Protein AF-A0AAW9IKC0-F1 (afdb_monomer)

Secondary structure (DSSP, 8-state):
----EE-----TTHHHHHHHHHHHHHT--HHHH---TTT--HHHHHHHHHHHHHHHHHH---TT-HHHHHHHHS-HHHHHHHHHHHHHHHTT--EEE-SHHHHHHHHHHHHH-GGGGGGEEE-B--SSHHHHHHHHHHT---SB--

Sequence (146 aa):
GYHILGVGERGIGNTTSCSSVLATLIGCEIDEVVGKGGGLTDEAFEKKKSVVKRAIEINNPDTDDPIDIVSKVGGFDLAAMVGLFLGGAYYKVPVVIDGFISAVAALVAIKLNILVKEYLIPSHCSKEIGYNIAMKHMDLEPMLNL

Mean predicted aligned error: 2.7 Å

Foldseek 3Di:
DDQAAEADDDDDLQLLLLLLLLCLQVVDQSVQFQDCPPNDDPVVSVVSSVSSVVQCVVLVFDNLDLVSSCVRRHDPSLVVLLVVLLVCLVVVHAYEQDESSSLSSLLSNCSVPVSSLVRYAYAEYHPGSNRVVSCVVSVHDHPYYD

Nearest PDB structures (foldseek):
  4kqg-assembly1_A  TM=9.774E-01  e=5.455E-13  Salmonella enterica subsp. enterica serovar Typhimurium str. LT2
  6b5f-assembly1_A  TM=9.764E-01  e=8.909E-13  Yersinia enterocolitica subsp. enterocolitica 8081
  4kqi-assembly1_A-2  TM=9.769E-01  e=2.017E-12  Salmonella enterica subsp. enterica serovar Typhimurium str. LT2
  4kqk-assembly1_B  TM=9.779E-01  e=3.120E-12  Salmonella enterica subsp. enterica serovar Typhimurium str. LT2
  4kqj-assembly1_A  TM=9.787E-01  e=3.479E-12  Salmonella enterica subsp. enterica serovar Typhimurium str. LT2

pLDDT: mean 96.06, std 4.19, range [73.56, 98.81]

Structure (mmCIF, N/CA/C/O backbone):
data_AF-A0AAW9IKC0-F1
#
_entry.id   AF-A0AAW9IKC0-F1
#
loop_
_atom_site.group_PDB
_atom_site.id
_atom_site.type_symbol
_atom_site.label_atom_id
_atom_site.label_alt_id
_atom_site.label_comp_id
_atom_site.label_asym_id
_atom_site.label_entity_id
_atom_site.label_seq_id
_atom_site.pdbx_PDB_ins_code
_atom_site.Cartn_x
_atom_site.Cartn_y
_atom_site.Cartn_z
_atom_site.occupancy
_atom_site.B_iso_or_equiv
_atom_site.auth_seq_id
_atom_site.auth_comp_id
_atom_site.auth_asym_id
_atom_site.auth_atom_id
_atom_site.pdbx_PDB_model_num
ATOM 1 N N . GLY A 1 1 ? 24.282 0.213 -13.425 1.00 89.00 1 GLY A N 1
ATOM 2 C CA . GLY A 1 1 ? 23.263 0.993 -12.691 1.00 89.00 1 GLY A CA 1
ATOM 3 C C . GLY A 1 1 ? 23.000 0.312 -11.364 1.00 89.00 1 GLY A C 1
ATOM 4 O O . GLY A 1 1 ? 23.826 -0.497 -10.965 1.00 89.00 1 GLY A O 1
ATOM 5 N N . TYR A 1 2 ? 21.884 0.606 -10.696 1.00 94.69 2 TYR A N 1
ATOM 6 C CA . TYR A 1 2 ? 21.436 -0.183 -9.539 1.00 94.69 2 TYR A CA 1
ATOM 7 C C . TYR A 1 2 ? 20.844 -1.520 -10.010 1.00 94.69 2 TYR A C 1
ATOM 9 O O . TYR A 1 2 ? 20.202 -1.564 -11.058 1.00 94.69 2 TYR A O 1
ATOM 17 N N . HIS A 1 3 ? 21.087 -2.597 -9.260 1.00 96.81 3 HIS A N 1
ATOM 18 C CA . HIS A 1 3 ? 20.700 -3.970 -9.631 1.00 96.81 3 HIS A CA 1
ATOM 19 C C . HIS A 1 3 ? 19.670 -4.600 -8.685 1.00 96.81 3 HIS A C 1
ATOM 21 O O . HIS A 1 3 ? 19.121 -5.653 -8.989 1.00 96.81 3 HIS A O 1
ATOM 27 N N . ILE A 1 4 ? 19.412 -3.954 -7.552 1.00 98.06 4 ILE A N 1
ATOM 28 C CA . ILE A 1 4 ? 18.386 -4.309 -6.578 1.00 98.06 4 ILE A CA 1
ATOM 29 C C . ILE A 1 4 ? 17.954 -3.024 -5.879 1.00 98.06 4 ILE A C 1
ATOM 31 O O . ILE A 1 4 ? 18.775 -2.122 -5.683 1.00 98.06 4 ILE A O 1
ATOM 35 N N . LEU A 1 5 ? 16.677 -2.937 -5.526 1.00 98.38 5 LEU A N 1
ATOM 36 C CA . LEU A 1 5 ? 16.121 -1.830 -4.760 1.00 98.38 5 LEU A CA 1
ATOM 37 C C . LEU A 1 5 ? 15.542 -2.359 -3.450 1.00 98.38 5 LEU A C 1
ATOM 39 O O . LEU A 1 5 ? 14.989 -3.453 -3.404 1.00 98.38 5 LEU A O 1
ATOM 43 N N . GLY A 1 6 ? 15.657 -1.565 -2.394 1.00 97.31 6 GLY A N 1
ATOM 44 C CA . GLY A 1 6 ? 14.886 -1.732 -1.169 1.00 97.31 6 GLY A CA 1
ATOM 45 C C . GLY A 1 6 ? 14.008 -0.507 -0.987 1.00 97.31 6 GLY A C 1
ATOM 46 O O . GLY A 1 6 ? 14.425 0.603 -1.329 1.00 97.31 6 GLY A O 1
ATOM 47 N N . VAL A 1 7 ? 12.798 -0.710 -0.480 1.00 96.44 7 VAL A N 1
ATOM 48 C CA . VAL A 1 7 ? 11.873 0.384 -0.199 1.00 96.44 7 VAL A CA 1
ATOM 49 C C . VAL A 1 7 ? 11.653 0.520 1.299 1.00 96.44 7 VAL A C 1
ATOM 51 O O . VAL A 1 7 ? 11.730 -0.451 2.042 1.00 96.44 7 VAL A O 1
ATOM 54 N N . GLY A 1 8 ? 11.377 1.739 1.733 1.00 94.00 8 GLY A N 1
ATOM 55 C CA . GLY A 1 8 ? 10.982 2.049 3.093 1.00 94.00 8 GLY A CA 1
ATOM 56 C C . GLY A 1 8 ? 10.313 3.410 3.122 1.00 94.00 8 GLY A C 1
ATOM 57 O O . GLY A 1 8 ? 10.417 4.199 2.178 1.00 94.00 8 GLY A O 1
ATOM 58 N N . GLU A 1 9 ? 9.632 3.686 4.218 1.00 95.06 9 GLU A N 1
ATOM 59 C CA . GLU A 1 9 ? 8.961 4.956 4.441 1.00 95.06 9 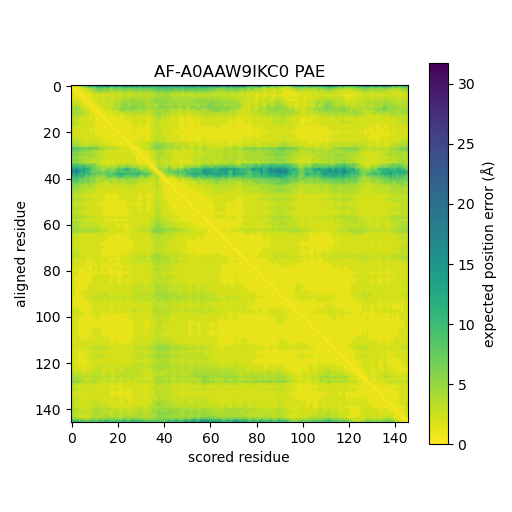GLU A CA 1
ATOM 60 C C . GLU A 1 9 ? 9.254 5.480 5.845 1.00 95.06 9 GLU A C 1
ATOM 62 O O . GLU A 1 9 ? 9.857 4.805 6.683 1.00 95.06 9 GLU A O 1
ATOM 67 N N . ARG A 1 10 ? 8.851 6.728 6.081 1.00 91.50 10 ARG A N 1
ATOM 68 C CA . ARG A 1 10 ? 8.698 7.249 7.433 1.00 91.50 10 ARG A CA 1
ATOM 69 C C . ARG A 1 10 ? 7.587 8.289 7.448 1.00 91.50 10 ARG A C 1
ATOM 71 O O . ARG A 1 10 ? 7.778 9.396 6.949 1.00 91.50 10 ARG A O 1
ATOM 78 N N . GLY A 1 11 ? 6.474 7.976 8.099 1.00 91.44 11 GLY A N 1
ATOM 79 C CA . GLY A 1 11 ? 5.367 8.911 8.295 1.00 91.44 11 GLY A CA 1
ATOM 80 C C . GLY A 1 11 ? 4.661 8.695 9.630 1.00 91.44 11 GLY A C 1
ATOM 81 O O . GLY A 1 11 ? 4.275 7.586 9.978 1.00 91.44 11 GLY A O 1
ATOM 82 N N . ILE A 1 12 ? 4.456 9.756 10.413 1.00 91.56 12 ILE A N 1
ATOM 83 C CA . ILE A 1 12 ? 3.634 9.636 11.625 1.00 91.56 12 ILE A CA 1
ATOM 84 C C . ILE A 1 12 ? 2.169 9.502 11.196 1.00 91.56 12 ILE A C 1
ATOM 86 O O . ILE A 1 12 ? 1.635 10.377 10.523 1.00 91.56 12 ILE A O 1
ATOM 90 N N . GLY A 1 13 ? 1.521 8.410 11.611 1.00 91.19 13 GLY A N 1
ATOM 91 C CA . GLY A 1 13 ? 0.104 8.147 11.337 1.00 91.19 13 GLY A CA 1
ATOM 92 C C . GLY A 1 13 ? -0.184 7.437 10.011 1.00 91.19 13 GLY A C 1
ATOM 93 O O . GLY A 1 13 ? -1.342 7.140 9.733 1.00 91.19 13 GLY A O 1
ATOM 94 N N . ASN A 1 14 ? 0.832 7.101 9.220 1.00 94.94 14 ASN A N 1
ATOM 95 C CA . ASN A 1 14 ? 0.644 6.471 7.911 1.00 94.94 14 ASN A CA 1
ATOM 96 C C . ASN A 1 14 ? 0.168 5.008 7.964 1.00 94.94 14 ASN A C 1
ATOM 98 O O . ASN A 1 14 ? -0.432 4.522 7.012 1.00 94.94 14 ASN A O 1
ATOM 102 N N . THR A 1 15 ? 0.313 4.312 9.095 1.00 95.19 15 THR A N 1
ATOM 103 C CA . THR A 1 15 ? -0.356 3.010 9.280 1.00 95.19 15 THR A CA 1
ATOM 104 C C . THR A 1 15 ? -1.881 3.143 9.226 1.00 95.19 15 THR A C 1
ATOM 106 O O . THR A 1 15 ? -2.560 2.187 8.863 1.00 95.19 15 THR A O 1
ATOM 109 N N . THR A 1 16 ? -2.437 4.317 9.550 1.00 95.88 16 THR A N 1
ATOM 110 C CA . THR A 1 16 ? -3.871 4.614 9.423 1.00 95.88 16 THR A CA 1
ATOM 111 C C . THR A 1 16 ? -4.276 4.736 7.956 1.00 95.88 16 THR A C 1
ATOM 113 O O . THR A 1 16 ? -5.179 4.023 7.537 1.00 95.88 16 THR A O 1
ATOM 116 N N . SER A 1 17 ? -3.592 5.570 7.161 1.00 96.81 17 SER A N 1
ATOM 117 C CA . SER A 1 17 ? -3.882 5.703 5.721 1.00 96.81 17 SER A CA 1
ATOM 118 C C . SER A 1 17 ? -3.644 4.392 4.973 1.00 96.81 17 SER A C 1
ATOM 120 O O . SER A 1 17 ? -4.462 3.977 4.160 1.00 96.81 17 SER A O 1
ATOM 122 N N . CYS A 1 18 ? -2.578 3.671 5.317 1.00 97.25 18 CYS A N 1
ATOM 123 C CA . CYS A 1 18 ? -2.299 2.343 4.784 1.00 97.25 18 CYS A CA 1
ATOM 124 C C . CYS A 1 18 ? -3.424 1.337 5.087 1.00 97.25 18 CYS A C 1
ATOM 126 O O . CYS A 1 18 ? -3.844 0.607 4.190 1.00 97.25 18 CYS A O 1
ATOM 128 N N . SER A 1 19 ? -3.966 1.343 6.312 1.00 97.38 19 SER A N 1
ATOM 129 C CA . SER A 1 19 ? -5.118 0.499 6.666 1.00 97.38 19 SER A CA 1
ATOM 130 C C . SER A 1 19 ? -6.369 0.882 5.870 1.00 97.38 19 SER A C 1
ATOM 132 O O . SER A 1 19 ? -7.093 -0.006 5.436 1.00 97.38 19 SER A O 1
ATOM 134 N N . SER A 1 20 ? -6.606 2.180 5.633 1.00 98.12 20 SER A N 1
ATOM 135 C CA . SER A 1 20 ? -7.720 2.652 4.798 1.00 98.12 20 SER A CA 1
ATOM 136 C C . SER A 1 20 ? -7.596 2.186 3.347 1.00 98.12 20 SER A C 1
ATOM 138 O O . SER A 1 20 ? -8.579 1.723 2.766 1.00 98.12 20 SER A O 1
ATOM 140 N N . VAL A 1 21 ? -6.391 2.278 2.771 1.00 98.56 21 VAL A N 1
ATOM 141 C CA . VAL A 1 21 ? -6.103 1.782 1.417 1.00 98.56 21 VAL A CA 1
ATOM 142 C C . VAL A 1 21 ? -6.334 0.281 1.348 1.00 98.56 21 VAL A C 1
ATOM 144 O O . VAL A 1 21 ? -7.051 -0.164 0.460 1.00 98.56 21 VAL A O 1
ATOM 147 N N . LEU A 1 22 ? -5.779 -0.495 2.288 1.00 98.31 22 LEU A N 1
ATOM 148 C CA . LEU A 1 22 ? -5.954 -1.944 2.289 1.00 98.31 22 LEU A CA 1
ATOM 149 C C . LEU A 1 22 ? -7.434 -2.314 2.418 1.00 98.31 22 LEU A C 1
ATOM 151 O O . LEU A 1 22 ? -7.936 -2.990 1.530 1.00 98.31 22 LEU A O 1
ATOM 155 N N . ALA A 1 23 ? -8.145 -1.809 3.435 1.00 97.94 23 ALA A N 1
ATOM 156 C CA . ALA A 1 23 ? -9.571 -2.089 3.638 1.00 97.94 23 ALA A CA 1
ATOM 157 C C . ALA A 1 23 ? -10.400 -1.868 2.369 1.00 97.94 23 ALA A C 1
ATOM 159 O O . ALA A 1 23 ? -11.178 -2.732 1.972 1.00 97.94 23 ALA A O 1
ATO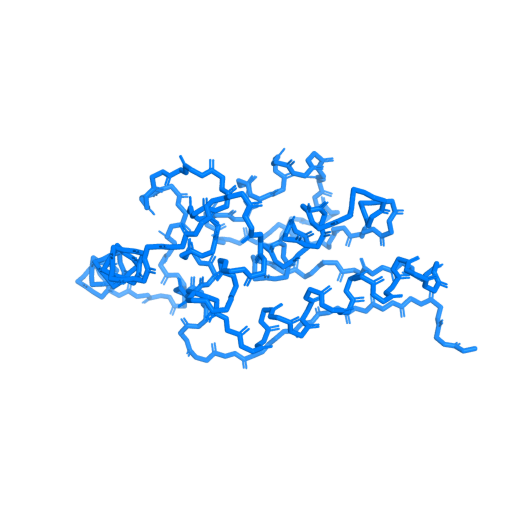M 160 N N . THR A 1 24 ? -10.176 -0.734 1.703 1.00 97.94 24 THR A N 1
ATOM 161 C CA . THR A 1 24 ? -10.878 -0.376 0.467 1.00 97.94 24 THR A CA 1
ATOM 162 C C . THR A 1 24 ? -10.504 -1.302 -0.691 1.00 97.94 24 THR A C 1
ATOM 164 O O . THR A 1 24 ? -11.377 -1.788 -1.400 1.00 97.94 24 THR A O 1
ATOM 167 N N . LEU A 1 25 ? -9.209 -1.569 -0.878 1.00 97.44 25 LEU A N 1
ATOM 168 C CA . LEU A 1 25 ? -8.681 -2.296 -2.036 1.00 97.44 25 LEU A CA 1
ATOM 169 C C . LEU A 1 25 ? -9.089 -3.777 -2.068 1.00 97.44 25 LEU A C 1
ATOM 171 O O . LEU A 1 25 ? -9.144 -4.375 -3.144 1.00 97.44 25 LEU A O 1
ATOM 175 N N . ILE A 1 26 ? -9.318 -4.386 -0.901 1.00 95.56 26 ILE A N 1
ATOM 176 C CA . ILE A 1 26 ? -9.701 -5.805 -0.786 1.00 95.56 26 ILE A CA 1
ATOM 177 C C . ILE A 1 26 ? -11.123 -6.023 -0.256 1.00 95.56 26 ILE A C 1
ATOM 179 O O . ILE A 1 26 ? -11.588 -7.159 -0.257 1.00 95.56 26 ILE A O 1
ATOM 183 N N . GLY A 1 27 ? -11.813 -4.965 0.179 1.00 94.56 27 GLY A N 1
ATOM 184 C CA . GLY A 1 27 ? -13.175 -5.050 0.710 1.00 94.56 27 GLY A CA 1
ATOM 185 C C . GLY A 1 27 ? -13.275 -5.811 2.035 1.00 94.56 27 GLY A C 1
ATOM 186 O O . GLY A 1 27 ? -14.219 -6.573 2.223 1.00 94.56 27 GLY A O 1
ATOM 187 N N . CYS A 1 28 ? -12.294 -5.654 2.927 1.00 91.94 28 CYS A N 1
ATOM 188 C CA . CYS A 1 28 ? -12.291 -6.310 4.238 1.00 91.94 28 CYS A CA 1
ATOM 189 C C . CYS A 1 28 ? -12.787 -5.384 5.354 1.00 91.94 28 CYS A C 1
ATOM 191 O O . CYS A 1 28 ? -12.803 -4.156 5.217 1.00 91.94 28 CYS A O 1
ATOM 193 N N . GLU A 1 29 ? -13.126 -5.973 6.498 1.00 94.44 29 GLU A N 1
ATOM 194 C CA . GLU A 1 29 ? -13.561 -5.209 7.661 1.00 94.44 29 GLU A CA 1
ATOM 195 C C . GLU A 1 29 ? -12.386 -4.454 8.299 1.00 94.44 29 GLU A C 1
ATOM 197 O O . GLU A 1 29 ? -11.230 -4.887 8.292 1.00 94.44 29 GLU A O 1
ATOM 202 N N . ILE A 1 30 ? -12.683 -3.301 8.902 1.00 94.19 30 ILE A N 1
ATOM 203 C CA . ILE A 1 30 ? -11.666 -2.424 9.509 1.00 94.19 30 ILE A CA 1
ATOM 204 C C . ILE A 1 30 ? -10.919 -3.143 10.638 1.00 94.19 30 ILE A C 1
ATOM 206 O O . ILE A 1 30 ? -9.709 -2.968 10.795 1.00 94.19 30 ILE A O 1
ATOM 210 N N . ASP A 1 31 ? -11.625 -3.981 11.397 1.00 92.69 31 ASP A N 1
ATOM 211 C CA . ASP A 1 31 ? -11.052 -4.764 12.494 1.00 92.69 31 ASP A CA 1
ATOM 212 C C . ASP A 1 31 ? -10.030 -5.811 12.026 1.00 92.69 31 ASP A C 1
ATOM 214 O O . ASP A 1 31 ? -9.201 -6.249 12.822 1.00 92.69 31 ASP A O 1
ATOM 218 N N . GLU A 1 32 ? -10.040 -6.186 10.745 1.00 91.56 32 GLU A N 1
ATOM 219 C CA . GLU A 1 32 ? -9.098 -7.161 10.191 1.00 91.56 32 GLU A CA 1
ATOM 220 C C . GLU A 1 32 ? -7.755 -6.522 9.815 1.00 91.56 32 GLU A C 1
ATOM 222 O O . GLU A 1 32 ? -6.721 -7.191 9.839 1.00 91.56 32 GLU A O 1
ATOM 227 N N . VAL A 1 33 ? -7.739 -5.222 9.494 1.00 93.38 33 VAL A N 1
ATOM 228 C CA . VAL A 1 33 ? -6.542 -4.543 8.961 1.00 93.38 33 VAL A CA 1
ATOM 229 C C . VAL A 1 33 ? -5.939 -3.498 9.884 1.00 93.38 33 VAL A C 1
ATOM 231 O O . VAL A 1 33 ? -4.749 -3.203 9.765 1.00 93.38 33 VAL A O 1
ATOM 234 N N . VAL A 1 34 ? -6.713 -2.940 10.816 1.00 92.69 34 VAL A N 1
ATOM 235 C CA . VAL A 1 34 ? -6.218 -1.893 11.713 1.00 92.69 34 VAL A CA 1
ATOM 236 C C . VAL A 1 34 ? -5.498 -2.509 12.909 1.00 92.69 34 VAL A C 1
ATOM 238 O O . VAL A 1 34 ? -6.119 -3.008 13.842 1.00 92.69 34 VAL A O 1
ATOM 241 N N . GLY A 1 35 ? -4.166 -2.417 12.915 1.00 88.69 35 GLY A N 1
ATOM 242 C CA . GLY A 1 35 ? -3.320 -2.769 14.058 1.00 88.69 35 GLY A CA 1
ATOM 243 C C . GLY A 1 35 ? -3.084 -1.610 15.037 1.00 88.69 35 GLY A C 1
ATOM 244 O O . GLY A 1 35 ? -3.313 -0.432 14.722 1.00 88.69 35 GLY A O 1
ATOM 245 N N . LYS A 1 36 ? -2.580 -1.933 16.238 1.00 83.62 36 LYS A N 1
ATOM 246 C CA . LYS A 1 36 ? -2.225 -0.942 17.273 1.00 83.62 36 LYS A CA 1
ATOM 247 C C . LYS A 1 36 ? -0.991 -0.098 16.927 1.00 83.62 36 LYS A C 1
ATOM 249 O O . LYS A 1 36 ? -0.760 0.898 17.610 1.00 83.62 36 LYS A O 1
ATOM 254 N N . GLY A 1 37 ? -0.215 -0.426 15.890 1.00 75.62 37 GLY A N 1
ATOM 255 C CA . GLY A 1 37 ? 0.985 0.341 15.561 1.00 75.62 37 GLY A CA 1
ATOM 256 C C . GLY A 1 37 ? 2.009 0.330 16.696 1.00 75.62 37 GLY A C 1
ATOM 257 O O . GLY A 1 37 ? 2.141 -0.639 17.443 1.00 75.62 37 GLY A O 1
ATOM 258 N N . GLY A 1 38 ? 2.694 1.464 16.869 1.00 73.56 38 GLY A N 1
ATOM 259 C CA . GLY A 1 38 ? 3.716 1.697 17.896 1.00 73.56 38 GLY A CA 1
ATOM 260 C C . GLY A 1 38 ? 3.208 1.782 19.344 1.00 73.56 38 GLY A C 1
ATOM 261 O O . GLY A 1 38 ? 3.672 2.642 20.084 1.00 73.56 38 GLY A O 1
ATOM 262 N N . GLY A 1 39 ? 2.268 0.924 19.752 1.00 76.44 39 GLY A N 1
ATOM 263 C CA . GLY A 1 39 ? 1.854 0.770 21.152 1.00 76.44 39 GLY A CA 1
ATOM 264 C C . GLY A 1 39 ? 0.717 1.686 21.609 1.00 76.44 39 GLY A C 1
ATOM 265 O O . GLY A 1 39 ? 0.760 2.197 22.725 1.00 76.44 39 GLY A O 1
ATOM 266 N N . LEU A 1 40 ? -0.297 1.911 20.765 1.00 84.00 40 LEU A N 1
ATOM 267 C CA . LEU A 1 40 ? -1.476 2.705 21.134 1.00 84.00 40 LEU A CA 1
ATOM 268 C C . LEU A 1 40 ? -2.221 2.135 22.357 1.00 84.00 40 LEU A C 1
ATOM 270 O O . LEU A 1 40 ? -2.323 0.918 22.534 1.00 84.00 40 LEU A O 1
ATOM 274 N N . THR A 1 41 ? -2.802 3.032 23.161 1.00 90.50 41 THR A N 1
ATOM 275 C CA . THR A 1 41 ? -3.797 2.673 24.186 1.00 90.50 41 THR A CA 1
ATOM 276 C C . THR A 1 41 ? -5.070 2.137 23.528 1.00 90.50 41 THR A C 1
ATOM 278 O O . THR A 1 41 ? -5.311 2.390 22.347 1.00 90.50 41 THR A O 1
ATOM 281 N N . ASP A 1 42 ? -5.918 1.433 24.280 1.00 90.19 42 ASP A N 1
ATOM 282 C CA . ASP A 1 42 ? -7.177 0.899 23.737 1.00 90.19 42 ASP A CA 1
ATOM 283 C C . ASP A 1 42 ? -8.112 2.012 23.235 1.00 90.19 42 ASP A C 1
ATOM 285 O O . ASP A 1 42 ? -8.677 1.903 22.151 1.00 90.19 42 ASP A O 1
ATOM 289 N N . GLU A 1 43 ? -8.192 3.140 23.946 1.00 92.94 43 GLU A N 1
ATOM 290 C CA . GLU A 1 43 ? -8.953 4.312 23.493 1.00 92.94 43 GLU A CA 1
ATOM 291 C C . GLU A 1 43 ? -8.395 4.884 22.179 1.00 92.94 43 GLU A C 1
ATOM 293 O O . GLU A 1 43 ? -9.142 5.184 21.245 1.00 92.94 43 GLU A O 1
ATOM 298 N N . ALA A 1 44 ? -7.069 5.010 22.071 1.00 91.88 44 ALA A N 1
ATOM 299 C CA . ALA A 1 44 ? -6.439 5.513 20.857 1.00 91.88 44 ALA A CA 1
ATOM 300 C C . ALA A 1 44 ? -6.567 4.522 19.687 1.00 91.88 44 ALA A C 1
ATOM 302 O O . ALA A 1 44 ? -6.637 4.943 18.530 1.00 91.88 44 ALA A O 1
ATOM 303 N N . PHE A 1 45 ? -6.638 3.224 19.977 1.00 93.19 45 PHE A N 1
ATOM 304 C CA . PHE A 1 45 ? -6.887 2.180 18.993 1.00 93.19 45 PHE A CA 1
ATOM 305 C C . PHE A 1 45 ? -8.313 2.250 18.433 1.00 93.19 45 PHE A C 1
ATOM 307 O O . PHE A 1 45 ? -8.483 2.306 17.215 1.00 93.19 45 PHE A O 1
ATOM 314 N N . GLU A 1 46 ? -9.328 2.364 19.290 1.00 95.00 46 GLU A N 1
ATOM 315 C CA . GLU A 1 46 ? -10.718 2.553 18.851 1.00 95.00 46 GLU A CA 1
ATOM 316 C C . GLU A 1 46 ? -10.893 3.867 18.081 1.00 95.00 46 GLU A C 1
ATOM 318 O O . GLU A 1 46 ? -11.540 3.920 17.029 1.00 95.00 46 GLU A O 1
ATOM 323 N N . LYS A 1 47 ? 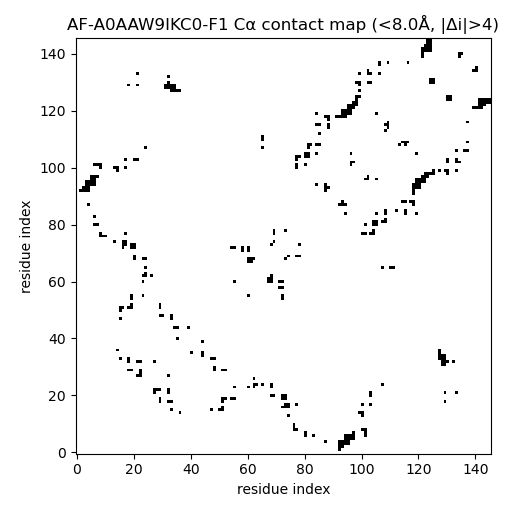-10.200 4.927 18.515 1.00 95.12 47 LYS A N 1
ATOM 324 C CA . LYS A 1 47 ? -10.129 6.168 17.743 1.00 95.12 47 LYS A CA 1
ATOM 325 C C . LYS A 1 47 ? -9.519 5.933 16.360 1.00 95.12 47 LYS A C 1
ATOM 327 O O . LYS A 1 47 ? -10.091 6.410 15.381 1.00 95.12 47 LYS A O 1
ATOM 332 N N . LYS A 1 48 ? -8.411 5.190 16.244 1.00 95.62 48 LYS A N 1
ATOM 333 C CA . LYS A 1 48 ? -7.775 4.868 14.952 1.00 95.62 48 LYS A CA 1
ATOM 334 C C . LYS A 1 48 ? -8.756 4.166 14.012 1.00 95.62 48 LYS A C 1
ATOM 336 O O . LYS A 1 48 ? -8.893 4.600 12.871 1.00 95.62 48 LYS A O 1
ATOM 341 N N . LYS A 1 49 ? -9.493 3.160 14.494 1.00 96.56 49 LYS A N 1
ATOM 342 C CA . LYS A 1 49 ? -10.533 2.477 13.705 1.00 96.56 49 LYS A CA 1
ATOM 343 C C . LYS A 1 49 ? -11.616 3.438 13.223 1.00 96.56 49 LYS A C 1
ATOM 345 O O . LYS A 1 49 ? -11.949 3.443 12.040 1.00 96.56 49 LYS A O 1
ATOM 350 N N . SER A 1 50 ? -12.119 4.306 14.106 1.00 97.31 50 SER A N 1
ATOM 351 C CA . SER A 1 50 ? -13.141 5.292 13.725 1.00 97.31 50 SER A CA 1
ATOM 352 C C . SER A 1 50 ? -12.640 6.287 12.670 1.00 97.31 50 SER A C 1
ATOM 354 O O . SER A 1 50 ? -13.396 6.675 11.782 1.00 97.31 50 SER A O 1
ATOM 356 N N . VAL A 1 51 ? -11.357 6.666 12.723 1.00 97.62 51 VAL A N 1
ATOM 357 C CA . VAL A 1 51 ? -10.725 7.544 11.728 1.00 97.62 51 VAL A CA 1
ATOM 358 C C . VAL A 1 51 ? -10.613 6.848 10.375 1.00 97.62 51 VAL A C 1
ATOM 360 O O . VAL A 1 51 ? -10.955 7.468 9.373 1.00 97.62 51 VAL A O 1
ATOM 363 N N . VAL A 1 52 ? -10.192 5.578 10.337 1.00 97.88 52 VAL A N 1
ATOM 364 C CA . VAL A 1 52 ? -10.159 4.779 9.097 1.00 97.88 52 VAL A CA 1
ATOM 365 C C . VAL A 1 52 ? -11.552 4.700 8.480 1.00 97.88 52 VAL A C 1
ATOM 367 O O . VAL A 1 52 ? -11.727 5.061 7.318 1.00 97.88 52 VAL A O 1
ATOM 370 N N . LYS A 1 53 ? -12.558 4.333 9.284 1.00 98.00 53 LYS A N 1
ATOM 371 C CA . LYS A 1 53 ? -13.955 4.243 8.843 1.00 98.00 53 LYS A CA 1
ATOM 372 C C . LYS A 1 53 ? -14.435 5.546 8.219 1.00 98.00 53 LYS A C 1
ATOM 374 O O . LYS A 1 53 ? -14.873 5.578 7.074 1.00 98.00 53 LYS A O 1
ATOM 379 N N . ARG A 1 54 ? -14.266 6.641 8.958 1.00 98.38 54 ARG A N 1
ATOM 380 C CA . ARG A 1 54 ? -14.672 7.976 8.528 1.00 98.38 54 ARG A CA 1
ATOM 381 C C . ARG A 1 54 ? -13.943 8.428 7.261 1.00 98.38 54 ARG A C 1
ATOM 383 O O . ARG A 1 54 ? -14.547 9.099 6.430 1.00 98.38 54 ARG A O 1
ATOM 390 N N . ALA A 1 55 ? -12.655 8.111 7.122 1.00 98.31 55 ALA A N 1
ATOM 391 C CA . ALA A 1 55 ? -11.876 8.482 5.943 1.00 98.31 55 ALA A CA 1
ATOM 392 C C . ALA A 1 55 ? -12.418 7.803 4.679 1.00 98.31 55 ALA A C 1
ATOM 394 O O . ALA A 1 55 ? -12.553 8.469 3.654 1.00 98.31 55 ALA A O 1
ATOM 395 N N . ILE A 1 56 ? -12.771 6.518 4.764 1.00 98.38 56 ILE A N 1
ATOM 396 C CA . ILE A 1 56 ? -13.371 5.773 3.651 1.00 98.38 56 ILE A CA 1
ATOM 397 C C . ILE A 1 56 ? -14.765 6.329 3.332 1.00 98.38 56 ILE A C 1
ATOM 399 O O . ILE A 1 56 ? -15.030 6.673 2.185 1.00 98.38 56 ILE A O 1
ATOM 403 N N . GLU A 1 57 ? -15.623 6.506 4.342 1.00 98.12 57 GLU A N 1
ATOM 404 C CA . GLU A 1 57 ? -17.002 6.991 4.166 1.00 98.12 57 GLU A CA 1
ATOM 405 C C . GLU A 1 57 ? -17.077 8.384 3.525 1.00 98.12 57 GLU A C 1
ATOM 407 O O . GLU A 1 57 ? -17.879 8.607 2.621 1.00 98.12 57 GLU A O 1
ATOM 412 N N . ILE A 1 58 ? -16.250 9.333 3.979 1.00 98.56 58 ILE A N 1
ATOM 413 C CA . ILE A 1 58 ? -16.295 10.715 3.477 1.00 98.56 58 ILE A CA 1
ATOM 414 C C . ILE A 1 58 ? -15.749 10.813 2.052 1.00 98.56 58 ILE A C 1
ATOM 416 O O . ILE A 1 58 ? -16.266 11.598 1.259 1.00 98.56 58 ILE A O 1
ATOM 420 N N . ASN A 1 59 ? -14.695 10.061 1.731 1.00 98.69 59 ASN A N 1
ATOM 421 C CA 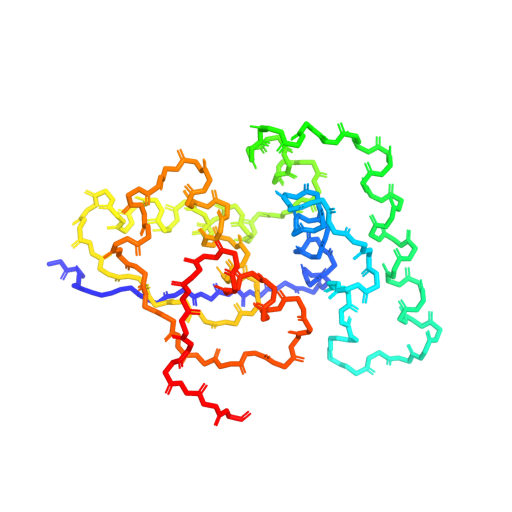. ASN A 1 59 ? -14.059 10.164 0.420 1.00 98.69 59 ASN A CA 1
ATOM 422 C C . ASN A 1 59 ? -14.702 9.261 -0.636 1.00 98.69 59 ASN A C 1
ATOM 424 O O . ASN A 1 59 ? -14.551 9.548 -1.823 1.00 98.69 59 ASN A O 1
ATOM 428 N N . ASN A 1 60 ? -15.399 8.199 -0.218 1.00 98.06 60 ASN A N 1
ATOM 429 C CA . ASN A 1 60 ? -16.063 7.224 -1.081 1.00 98.06 60 ASN A CA 1
ATOM 430 C C . ASN A 1 60 ? -15.193 6.836 -2.300 1.00 98.06 60 ASN A C 1
ATOM 432 O O . ASN A 1 60 ? -15.514 7.206 -3.438 1.00 98.06 60 ASN A O 1
ATOM 436 N N . PRO A 1 61 ? -14.018 6.222 -2.062 1.00 98.31 61 PRO A N 1
ATOM 437 C CA . PRO A 1 61 ? -13.128 5.799 -3.136 1.00 98.31 61 PRO A CA 1
ATOM 438 C C . PRO A 1 61 ? -13.770 4.717 -4.012 1.00 98.31 61 PRO A C 1
ATOM 440 O O . PRO A 1 61 ? -14.493 3.856 -3.514 1.00 98.31 61 PRO A O 1
ATOM 443 N N . ASP 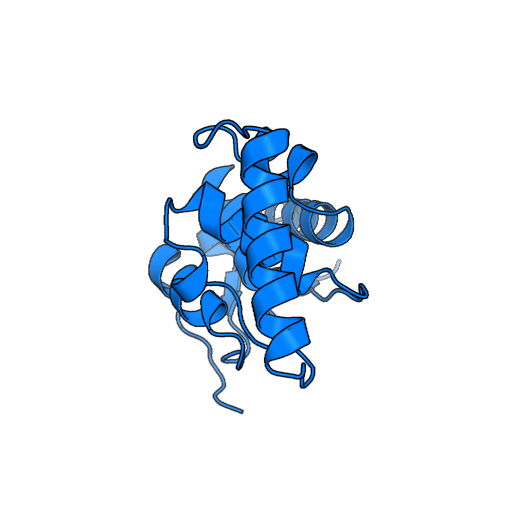A 1 62 ? -13.489 4.770 -5.311 1.00 98.00 62 ASP A N 1
ATOM 444 C CA . ASP A 1 62 ? -13.846 3.726 -6.264 1.00 98.00 62 ASP A CA 1
ATOM 445 C C . ASP A 1 62 ? -12.965 2.498 -6.012 1.00 98.00 62 ASP A C 1
ATOM 447 O O . ASP A 1 62 ? -11.739 2.559 -6.109 1.00 98.00 62 ASP A O 1
ATOM 451 N N . THR A 1 63 ? -13.589 1.377 -5.655 1.00 95.94 63 THR A N 1
ATOM 452 C CA . THR A 1 63 ? -12.877 0.142 -5.310 1.00 95.94 63 THR A CA 1
ATOM 453 C C . THR A 1 63 ? -12.158 -0.487 -6.504 1.00 95.94 63 THR A C 1
ATOM 455 O O . THR A 1 63 ? -11.231 -1.272 -6.299 1.00 95.94 63 THR A O 1
ATOM 458 N N . ASP A 1 64 ? -12.554 -0.137 -7.732 1.00 96.44 64 ASP A N 1
ATOM 459 C CA . ASP A 1 64 ? -11.962 -0.658 -8.968 1.00 96.44 64 ASP A CA 1
ATOM 460 C C . ASP A 1 64 ? -10.841 0.241 -9.528 1.00 96.44 64 ASP A C 1
ATOM 462 O O . ASP A 1 64 ? -10.154 -0.155 -10.473 1.00 96.44 64 ASP A O 1
ATOM 466 N N . ASP A 1 65 ? -10.596 1.412 -8.924 1.00 98.38 65 ASP A N 1
ATOM 467 C CA . ASP A 1 65 ? -9.527 2.341 -9.308 1.00 98.38 65 ASP A CA 1
ATOM 468 C C . ASP A 1 65 ? -8.478 2.488 -8.183 1.00 98.38 65 ASP A C 1
ATOM 470 O O . ASP A 1 65 ? -8.622 3.309 -7.270 1.00 98.38 65 ASP A O 1
ATOM 474 N N . PRO A 1 66 ? -7.351 1.747 -8.248 1.00 98.38 66 PRO A N 1
ATOM 475 C CA . PRO A 1 66 ? -6.297 1.850 -7.243 1.00 98.38 66 PRO A CA 1
ATOM 476 C C . PRO A 1 66 ? -5.673 3.250 -7.136 1.00 98.38 66 PRO A C 1
ATOM 478 O O . PRO A 1 66 ? -5.148 3.595 -6.075 1.00 98.38 66 PRO A O 1
ATOM 481 N N . ILE A 1 67 ? -5.710 4.062 -8.201 1.00 98.62 67 ILE A N 1
ATOM 482 C CA . ILE A 1 67 ? -5.212 5.443 -8.166 1.00 98.62 67 ILE A CA 1
ATOM 483 C C . ILE A 1 67 ? -6.177 6.309 -7.357 1.00 98.62 67 ILE A C 1
ATOM 485 O O . ILE A 1 67 ? -5.723 7.053 -6.483 1.00 98.62 67 ILE A O 1
ATOM 489 N N . ASP A 1 68 ? -7.485 6.182 -7.592 1.00 98.81 68 ASP A N 1
ATOM 490 C CA . ASP A 1 68 ? -8.515 6.891 -6.824 1.00 98.81 68 ASP A CA 1
ATOM 491 C C . ASP A 1 68 ? -8.405 6.561 -5.328 1.00 98.81 68 ASP A C 1
ATOM 493 O O . ASP A 1 68 ? -8.299 7.478 -4.509 1.00 98.81 68 ASP A O 1
ATOM 497 N N . ILE A 1 69 ? -8.280 5.275 -4.975 1.00 98.75 69 ILE A N 1
ATOM 498 C CA . ILE A 1 69 ? -8.093 4.817 -3.586 1.00 98.75 69 ILE A CA 1
ATOM 499 C C . ILE A 1 69 ? -6.883 5.500 -2.937 1.00 98.75 69 ILE A C 1
ATOM 501 O O . ILE A 1 6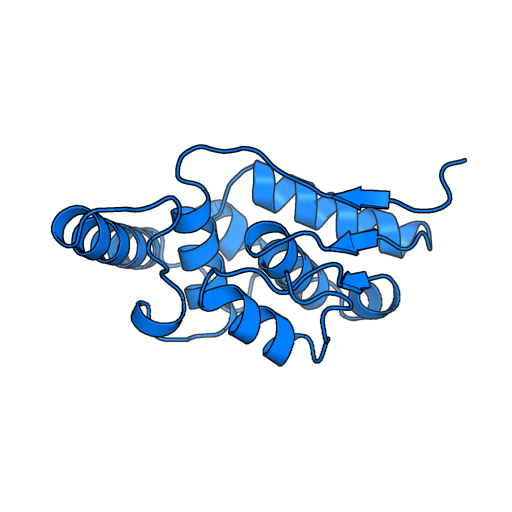9 ? -7.002 6.112 -1.871 1.00 98.75 69 ILE A O 1
ATOM 505 N N . VAL A 1 70 ? -5.704 5.422 -3.566 1.00 98.69 70 VAL A N 1
ATOM 506 C CA . VAL A 1 70 ? -4.485 6.018 -2.999 1.00 98.69 70 VAL A CA 1
ATOM 507 C C . VAL A 1 70 ? -4.592 7.538 -2.914 1.00 98.69 70 VAL A C 1
ATOM 509 O O . VAL A 1 70 ? -4.143 8.118 -1.925 1.00 98.69 70 VAL A O 1
ATOM 512 N N . SER A 1 71 ? -5.207 8.187 -3.903 1.00 98.56 71 SER A N 1
ATOM 513 C CA . SER A 1 71 ? -5.361 9.644 -3.921 1.00 98.56 71 SER A CA 1
ATOM 514 C C . SER A 1 71 ? -6.297 10.164 -2.824 1.00 98.56 71 SER A C 1
ATOM 516 O O . SER A 1 71 ? -6.061 11.243 -2.281 1.00 98.56 71 SER A O 1
ATOM 518 N N . LYS A 1 72 ? -7.331 9.390 -2.471 1.00 98.69 72 LYS A N 1
ATOM 519 C CA . LYS A 1 72 ? -8.371 9.776 -1.510 1.00 98.69 72 LYS A CA 1
ATOM 520 C C . LYS A 1 72 ? -8.047 9.413 -0.068 1.00 98.69 72 LYS A C 1
ATOM 522 O O . LYS A 1 72 ? -8.314 10.201 0.837 1.00 98.69 72 LYS A O 1
ATOM 527 N N . VAL A 1 73 ? -7.523 8.209 0.164 1.00 98.50 73 VAL A N 1
ATOM 528 C CA . VAL A 1 73 ? -7.329 7.669 1.524 1.00 98.50 73 VAL A CA 1
ATOM 529 C C . VAL A 1 73 ? -5.911 7.170 1.799 1.00 98.50 73 VAL A C 1
ATOM 531 O O . VAL A 1 73 ? -5.629 6.712 2.907 1.00 98.50 73 VAL A O 1
ATOM 534 N N . GLY A 1 74 ? -5.015 7.269 0.816 1.00 97.81 74 GLY A N 1
ATOM 535 C CA . GLY A 1 74 ? -3.604 6.928 0.951 1.00 97.81 74 GLY A CA 1
ATOM 536 C C . GLY A 1 74 ? -2.749 8.079 1.478 1.00 97.81 74 GLY A C 1
ATOM 537 O O . GLY A 1 74 ? -3.139 8.842 2.361 1.00 97.81 74 GLY A O 1
ATOM 538 N N . GLY A 1 75 ? -1.528 8.164 0.961 1.00 97.31 75 GLY A N 1
ATOM 539 C CA . GLY A 1 75 ? -0.536 9.157 1.353 1.00 97.31 75 GLY A CA 1
ATOM 540 C C . GLY A 1 75 ? 0.582 9.249 0.321 1.00 97.31 75 GLY A C 1
ATOM 541 O O . GLY A 1 75 ? 0.734 8.368 -0.528 1.00 97.31 75 GLY A O 1
ATOM 542 N N . PHE A 1 76 ? 1.366 10.327 0.382 1.00 98.00 76 PHE A N 1
ATOM 543 C CA . PHE A 1 76 ? 2.471 10.550 -0.558 1.00 98.00 76 PHE A CA 1
ATOM 544 C C . PHE A 1 76 ? 3.570 9.492 -0.443 1.00 98.00 76 PHE A C 1
ATOM 546 O O . PHE A 1 76 ? 4.163 9.120 -1.449 1.00 98.00 76 PHE A O 1
ATOM 553 N N . ASP A 1 77 ? 3.821 8.998 0.766 1.00 97.50 77 ASP A N 1
ATOM 554 C CA . ASP A 1 77 ? 4.741 7.896 1.032 1.00 97.50 77 ASP A CA 1
ATOM 555 C C . ASP A 1 77 ? 4.292 6.611 0.324 1.00 97.50 77 ASP A C 1
ATOM 557 O O . ASP A 1 77 ? 5.061 6.020 -0.433 1.00 97.50 77 ASP A O 1
ATOM 561 N N . LEU A 1 78 ? 3.025 6.227 0.487 1.00 98.12 78 LEU A N 1
ATOM 562 C CA . LEU A 1 78 ? 2.444 5.063 -0.174 1.00 98.12 78 LEU A CA 1
ATOM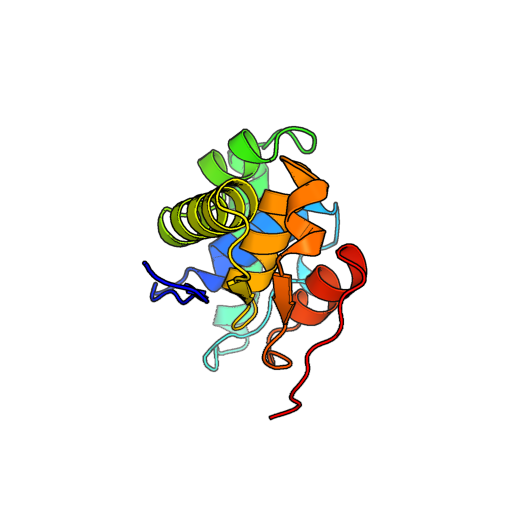 563 C C . LEU A 1 78 ? 2.470 5.223 -1.701 1.00 98.12 78 LEU A C 1
ATOM 565 O O . LEU A 1 78 ? 2.932 4.321 -2.397 1.00 98.12 78 LEU A O 1
ATOM 569 N N . ALA A 1 79 ? 2.062 6.384 -2.226 1.00 98.50 79 ALA A N 1
ATOM 570 C CA . ALA A 1 79 ? 2.091 6.671 -3.662 1.00 98.50 79 ALA A CA 1
ATOM 571 C C . ALA A 1 79 ? 3.515 6.615 -4.247 1.00 98.50 79 ALA A C 1
ATOM 573 O O . ALA A 1 79 ? 3.724 6.067 -5.331 1.00 98.50 79 ALA A O 1
ATOM 574 N N . ALA A 1 80 ? 4.511 7.131 -3.521 1.00 98.44 80 ALA A N 1
ATOM 575 C CA . ALA A 1 80 ? 5.908 7.062 -3.935 1.00 98.44 80 ALA A CA 1
ATOM 576 C C . ALA A 1 80 ? 6.407 5.611 -4.002 1.00 98.44 80 ALA A C 1
ATOM 578 O O . ALA A 1 80 ? 7.067 5.233 -4.971 1.00 98.44 80 ALA A O 1
ATOM 579 N N . MET A 1 81 ? 6.053 4.778 -3.018 1.00 98.69 81 MET A N 1
ATOM 580 C CA . MET A 1 81 ? 6.409 3.356 -3.026 1.00 98.69 81 MET A CA 1
ATOM 581 C C . MET A 1 81 ? 5.723 2.589 -4.162 1.00 98.69 81 MET A C 1
ATOM 583 O O . MET A 1 81 ? 6.380 1.786 -4.820 1.00 98.69 81 MET A O 1
ATOM 587 N N . VAL A 1 82 ? 4.448 2.875 -4.458 1.00 98.81 82 VAL A N 1
ATOM 588 C CA . VAL A 1 82 ? 3.742 2.315 -5.629 1.00 98.81 82 VAL A CA 1
ATOM 589 C C . VAL A 1 82 ? 4.513 2.624 -6.914 1.00 98.81 82 VAL A C 1
ATOM 591 O O . VAL A 1 82 ? 4.798 1.723 -7.704 1.00 98.81 82 VAL A O 1
ATOM 594 N N . GLY A 1 83 ? 4.913 3.886 -7.098 1.00 98.69 83 GLY A N 1
ATOM 595 C CA . GLY A 1 83 ? 5.729 4.306 -8.237 1.00 98.69 83 GLY A CA 1
ATOM 596 C C . GLY A 1 83 ? 7.085 3.599 -8.297 1.00 98.69 83 GLY A C 1
ATOM 597 O O . GLY A 1 83 ? 7.527 3.213 -9.379 1.00 98.69 83 GLY A O 1
ATOM 598 N N . LEU A 1 84 ? 7.727 3.374 -7.148 1.00 98.62 84 LEU A N 1
ATOM 599 C CA . LEU A 1 84 ? 8.994 2.647 -7.071 1.00 98.62 84 LEU A CA 1
ATOM 600 C C . LEU A 1 84 ? 8.837 1.181 -7.495 1.00 98.62 84 LEU A C 1
ATOM 602 O O . LEU A 1 84 ? 9.663 0.699 -8.266 1.00 98.62 84 LEU A O 1
ATOM 606 N N . PHE A 1 85 ? 7.781 0.486 -7.065 1.00 98.81 85 PHE A N 1
ATOM 607 C CA . PHE A 1 85 ? 7.509 -0.891 -7.497 1.00 98.81 85 PHE A CA 1
ATOM 608 C C . PHE A 1 85 ? 7.211 -0.982 -8.998 1.00 98.81 85 PHE A C 1
ATOM 610 O O . PHE A 1 85 ? 7.780 -1.831 -9.686 1.00 98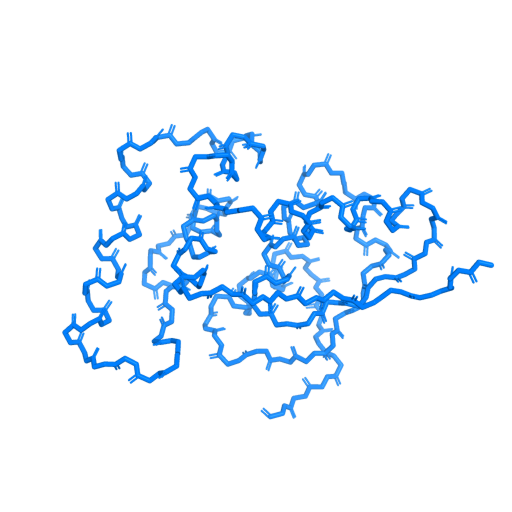.81 85 PHE A O 1
ATOM 617 N N . LEU A 1 86 ? 6.388 -0.069 -9.525 1.00 98.81 86 LEU A N 1
ATOM 618 C CA . LEU A 1 86 ? 6.114 0.029 -10.964 1.00 98.81 86 LEU A CA 1
ATOM 619 C C . LEU A 1 86 ? 7.396 0.295 -11.764 1.00 98.81 86 LEU A C 1
ATOM 621 O O . LEU A 1 86 ? 7.648 -0.357 -12.777 1.00 98.81 86 LEU A O 1
ATOM 625 N N . GLY A 1 87 ? 8.230 1.225 -11.295 1.00 98.44 87 GLY A N 1
ATOM 626 C CA . GLY A 1 87 ? 9.516 1.545 -11.905 1.00 98.44 87 GLY A CA 1
ATOM 627 C C . GLY A 1 87 ? 10.493 0.370 -11.856 1.00 98.44 87 GLY A C 1
ATOM 628 O O . GLY A 1 87 ? 11.114 0.052 -12.868 1.00 98.44 87 GLY A O 1
ATOM 629 N N . GLY A 1 88 ? 10.596 -0.314 -10.713 1.00 98.31 88 GLY A N 1
ATOM 630 C CA . GLY A 1 88 ? 11.411 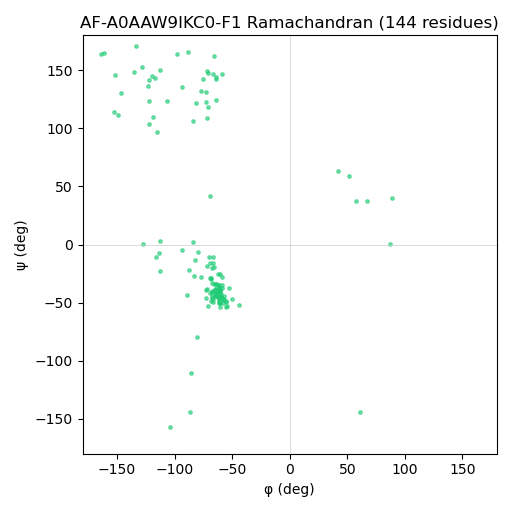-1.518 -10.553 1.00 98.31 88 GLY A CA 1
ATOM 631 C C . GLY A 1 88 ? 11.036 -2.588 -11.573 1.00 98.31 88 GLY A C 1
ATOM 632 O O . GLY A 1 88 ? 11.896 -3.049 -12.323 1.00 98.31 88 GLY A O 1
ATOM 633 N N . ALA A 1 89 ? 9.742 -2.882 -11.703 1.00 98.44 89 ALA A N 1
ATOM 634 C CA . ALA A 1 89 ? 9.240 -3.817 -12.704 1.00 98.44 89 ALA A CA 1
ATOM 635 C C . ALA A 1 89 ? 9.535 -3.359 -14.144 1.00 98.44 89 ALA A C 1
ATOM 637 O O . ALA A 1 89 ? 10.050 -4.136 -14.948 1.00 98.44 89 ALA A O 1
ATOM 638 N N . TYR A 1 90 ? 9.289 -2.083 -14.465 1.00 98.25 90 TYR A N 1
ATOM 639 C CA . TYR A 1 90 ? 9.567 -1.515 -15.790 1.00 98.25 90 TYR A CA 1
ATOM 640 C C . TYR A 1 90 ? 11.043 -1.661 -16.193 1.00 98.25 90 TYR A C 1
ATOM 642 O O . TYR A 1 90 ? 11.355 -2.066 -17.315 1.00 98.25 90 TYR A O 1
ATOM 650 N N . TYR A 1 91 ? 11.960 -1.382 -15.264 1.00 98.12 91 TYR A N 1
ATOM 651 C CA . TYR A 1 91 ? 13.402 -1.513 -15.484 1.00 98.12 91 TYR A CA 1
ATOM 652 C C . TYR A 1 91 ? 13.938 -2.930 -15.256 1.00 98.12 91 TYR A C 1
ATOM 654 O O . TYR A 1 91 ? 15.139 -3.156 -15.414 1.00 98.12 91 TYR A O 1
ATOM 662 N N . LYS A 1 92 ? 13.067 -3.889 -14.929 1.00 97.94 92 LYS A N 1
ATOM 663 C CA . LYS A 1 92 ? 13.412 -5.280 -14.617 1.00 97.94 92 LYS A CA 1
ATOM 664 C C . LYS A 1 92 ? 14.409 -5.416 -13.461 1.00 97.94 92 LYS A C 1
ATOM 666 O O . LYS A 1 92 ? 15.299 -6.265 -13.492 1.00 97.94 92 LYS A O 1
ATOM 671 N N . VAL A 1 93 ? 14.271 -4.558 -12.455 1.00 98.50 93 VAL A N 1
ATOM 672 C CA . VAL A 1 93 ? 15.085 -4.545 -11.239 1.00 98.50 93 VAL A CA 1
ATOM 673 C C . VAL A 1 93 ? 14.235 -5.070 -10.080 1.00 98.50 93 VAL A C 1
ATOM 675 O O . VAL A 1 93 ? 13.172 -4.503 -9.822 1.00 98.50 93 VAL A O 1
ATOM 678 N N . PRO A 1 94 ? 14.673 -6.123 -9.367 1.00 98.44 94 PRO A N 1
ATOM 679 C CA . PRO A 1 94 ? 13.934 -6.636 -8.222 1.00 98.44 94 PRO A CA 1
ATOM 680 C C . PRO A 1 94 ? 13.858 -5.602 -7.092 1.00 98.44 94 PRO A C 1
ATOM 682 O O . PRO A 1 94 ? 14.830 -4.887 -6.817 1.00 98.44 94 PRO A O 1
ATOM 685 N N . VAL A 1 95 ? 12.708 -5.557 -6.419 1.00 98.75 95 VAL A N 1
ATOM 686 C CA . VAL A 1 95 ? 12.420 -4.634 -5.320 1.00 98.75 95 VAL A CA 1
ATOM 687 C C . VAL A 1 95 ? 12.049 -5.412 -4.065 1.00 98.75 95 VAL A C 1
ATOM 689 O O . VAL A 1 95 ? 11.106 -6.204 -4.054 1.00 98.75 95 VAL A O 1
ATOM 692 N N . VAL A 1 96 ? 12.784 -5.157 -2.988 1.00 98.69 96 VAL A N 1
ATOM 693 C CA . VAL A 1 96 ? 12.547 -5.765 -1.683 1.00 98.69 96 VAL A CA 1
ATOM 694 C C . VAL A 1 96 ? 11.424 -5.023 -0.961 1.00 98.69 96 VAL A C 1
ATOM 696 O O . VAL A 1 96 ? 11.533 -3.818 -0.731 1.00 98.69 96 VAL A O 1
ATOM 699 N N . ILE A 1 97 ? 10.363 -5.749 -0.601 1.00 98.56 97 ILE A N 1
ATOM 700 C CA . ILE A 1 97 ? 9.277 -5.282 0.270 1.00 98.56 97 ILE A CA 1
ATOM 701 C C . ILE A 1 97 ? 9.785 -5.311 1.711 1.00 98.56 97 ILE A C 1
ATOM 703 O O . ILE A 1 97 ? 10.330 -6.322 2.150 1.00 98.56 97 ILE A O 1
ATOM 707 N N . ASP A 1 98 ? 9.574 -4.228 2.448 1.00 97.62 98 ASP A N 1
ATOM 708 C CA . ASP A 1 98 ? 9.889 -4.099 3.869 1.00 97.62 98 ASP A CA 1
ATOM 709 C C . ASP A 1 98 ? 8.736 -4.643 4.741 1.00 97.62 98 ASP A C 1
ATOM 711 O O . ASP A 1 98 ? 8.496 -5.850 4.747 1.00 97.62 98 ASP A O 1
ATOM 715 N N . GLY A 1 99 ? 8.005 -3.781 5.458 1.00 96.88 99 GLY A N 1
ATOM 716 C CA . GLY A 1 99 ? 6.867 -4.155 6.303 1.00 96.88 99 GLY A CA 1
ATOM 717 C C . GLY A 1 99 ? 5.495 -3.820 5.703 1.00 96.88 99 GLY A C 1
ATOM 718 O O . GLY A 1 99 ? 5.337 -3.642 4.493 1.00 96.88 99 GLY A O 1
ATOM 719 N N . PHE A 1 100 ? 4.493 -3.689 6.579 1.00 97.00 100 PHE A N 1
ATOM 720 C CA . PHE A 1 100 ? 3.078 -3.458 6.245 1.00 97.00 100 PHE A CA 1
ATOM 721 C C . PHE A 1 100 ? 2.826 -2.410 5.160 1.00 97.00 100 PHE A C 1
ATOM 723 O O . PHE A 1 100 ? 2.159 -2.708 4.172 1.00 97.00 100 PHE A O 1
ATOM 730 N N . ILE A 1 101 ? 3.386 -1.209 5.301 1.00 97.69 101 ILE A N 1
ATOM 731 C CA . ILE A 1 101 ? 3.053 -0.100 4.400 1.00 97.69 101 ILE A CA 1
ATOM 732 C C . ILE A 1 101 ? 3.598 -0.354 2.995 1.00 97.69 101 ILE A C 1
ATOM 734 O O . ILE A 1 101 ? 2.886 -0.171 2.006 1.00 97.69 101 ILE A O 1
ATOM 738 N N . SER A 1 102 ? 4.825 -0.868 2.899 1.00 98.44 102 SER A N 1
ATOM 739 C CA . SER A 1 102 ? 5.398 -1.280 1.618 1.00 98.44 102 SER A CA 1
ATOM 740 C C . SER A 1 102 ? 4.660 -2.468 0.989 1.00 98.44 102 SER A C 1
ATOM 742 O O . SER A 1 102 ? 4.514 -2.502 -0.229 1.00 98.44 102 SER A O 1
ATOM 744 N N . ALA A 1 103 ? 4.130 -3.404 1.787 1.00 98.50 103 ALA A N 1
ATOM 745 C CA . ALA A 1 103 ? 3.345 -4.532 1.284 1.00 98.50 103 ALA A CA 1
ATOM 746 C C . ALA A 1 103 ? 2.006 -4.075 0.684 1.00 98.50 103 ALA A C 1
ATOM 748 O O . ALA A 1 103 ? 1.610 -4.548 -0.379 1.00 98.50 103 ALA A O 1
ATOM 749 N N . VAL A 1 104 ? 1.328 -3.107 1.310 1.00 98.56 104 VAL A N 1
ATOM 750 C CA . VAL A 1 104 ? 0.105 -2.516 0.744 1.00 98.56 104 VAL A CA 1
ATOM 751 C C . VAL A 1 104 ? 0.416 -1.710 -0.519 1.00 98.56 104 VAL A C 1
ATOM 753 O O . VAL A 1 104 ? -0.304 -1.833 -1.507 1.00 98.56 104 VAL A O 1
ATOM 756 N N . ALA A 1 105 ? 1.512 -0.945 -0.542 1.00 98.75 105 ALA A N 1
ATOM 757 C CA . ALA A 1 105 ? 1.961 -0.262 -1.757 1.00 98.75 105 ALA A CA 1
ATOM 758 C C . ALA A 1 105 ? 2.284 -1.250 -2.898 1.00 98.75 105 ALA A C 1
ATOM 760 O O . ALA A 1 105 ? 1.923 -1.005 -4.048 1.00 98.75 105 ALA A O 1
ATOM 761 N N . ALA A 1 106 ? 2.907 -2.389 -2.589 1.00 98.75 106 ALA A N 1
ATOM 762 C CA . ALA A 1 106 ? 3.161 -3.453 -3.555 1.00 98.75 106 ALA A CA 1
ATOM 763 C C . ALA A 1 106 ? 1.858 -4.058 -4.102 1.00 98.75 106 ALA A C 1
ATOM 765 O O . ALA A 1 106 ? 1.724 -4.232 -5.313 1.00 98.75 106 ALA A O 1
ATOM 766 N N . LEU A 1 107 ? 0.868 -4.305 -3.239 1.00 98.69 107 LEU A N 1
ATOM 767 C CA . LEU A 1 107 ? -0.445 -4.803 -3.651 1.00 98.69 107 LEU A CA 1
ATOM 768 C C . LEU A 1 107 ? -1.170 -3.808 -4.571 1.00 98.69 107 LEU A C 1
ATOM 770 O O . LEU A 1 107 ? -1.728 -4.214 -5.590 1.00 98.69 107 LEU A O 1
ATOM 774 N N . VAL A 1 108 ? -1.117 -2.507 -4.266 1.00 98.81 108 VAL A N 1
ATOM 775 C CA . VAL A 1 108 ? -1.636 -1.459 -5.162 1.00 98.81 108 VAL A CA 1
ATOM 776 C C . VAL A 1 108 ? -0.912 -1.495 -6.512 1.00 98.81 108 VAL A C 1
ATOM 778 O O . VAL A 1 108 ? -1.561 -1.467 -7.555 1.00 98.81 108 VAL A O 1
ATOM 781 N N . ALA A 1 109 ? 0.420 -1.604 -6.520 1.00 98.81 109 ALA A N 1
ATOM 782 C CA . ALA A 1 109 ? 1.191 -1.678 -7.760 1.00 98.81 109 ALA A CA 1
ATOM 783 C C . ALA A 1 109 ? 0.819 -2.913 -8.606 1.00 98.81 109 ALA A C 1
ATOM 785 O O . ALA A 1 109 ? 0.682 -2.794 -9.822 1.00 98.81 109 ALA A O 1
ATOM 786 N N . ILE A 1 110 ? 0.574 -4.066 -7.974 1.00 98.69 110 ILE A N 1
ATOM 787 C CA . ILE A 1 110 ? 0.070 -5.280 -8.639 1.00 98.69 110 ILE A CA 1
ATOM 788 C C . ILE A 1 110 ? -1.326 -5.062 -9.231 1.00 98.69 110 ILE A C 1
ATOM 790 O O . ILE A 1 110 ? -1.598 -5.515 -10.342 1.00 98.69 110 ILE A O 1
ATOM 794 N N . LYS A 1 111 ? -2.219 -4.372 -8.513 1.00 98.31 111 LYS A N 1
ATOM 795 C CA . LYS A 1 111 ? -3.566 -4.057 -9.014 1.00 98.31 111 LYS A CA 1
ATOM 796 C C . LYS A 1 111 ? -3.525 -3.149 -10.243 1.00 98.31 111 LYS A C 1
ATOM 798 O O . LYS A 1 111 ? -4.343 -3.320 -11.138 1.00 98.31 111 LYS A O 1
ATOM 803 N N . LEU A 1 112 ? -2.553 -2.239 -10.311 1.00 98.56 112 LEU A N 1
ATOM 804 C CA . LEU A 1 112 ? -2.307 -1.413 -11.495 1.00 98.56 112 LEU A CA 1
ATOM 805 C C . LEU A 1 112 ? -1.675 -2.211 -12.642 1.00 98.56 112 LEU A C 1
ATOM 807 O O . LEU A 1 112 ? -2.011 -1.996 -13.806 1.00 98.56 112 LEU A O 1
ATOM 811 N N . ASN A 1 113 ? -0.750 -3.123 -12.336 1.00 98.38 113 ASN A N 1
ATOM 812 C CA . ASN A 1 113 ? -0.155 -4.020 -13.317 1.00 98.38 113 ASN A CA 1
ATOM 813 C C . ASN A 1 113 ? 0.318 -5.327 -12.667 1.00 98.38 113 ASN A C 1
ATOM 815 O O . ASN A 1 113 ? 1.292 -5.351 -11.915 1.00 98.38 113 ASN A O 1
ATOM 819 N N . ILE A 1 114 ? -0.321 -6.435 -13.044 1.00 98.06 114 ILE A N 1
ATOM 820 C CA . ILE A 1 114 ? -0.056 -7.763 -12.477 1.00 98.06 114 ILE A CA 1
ATOM 821 C C . ILE A 1 114 ? 1.402 -8.221 -12.643 1.00 98.06 114 ILE A C 1
ATOM 823 O O . ILE A 1 114 ? 1.916 -8.940 -11.790 1.00 98.06 114 ILE A O 1
ATOM 827 N N . LEU A 1 115 ? 2.102 -7.756 -13.687 1.00 98.25 115 LEU A N 1
ATOM 828 C CA . LEU A 1 115 ? 3.500 -8.115 -13.953 1.00 98.25 115 LEU A CA 1
ATOM 829 C C . LEU A 1 115 ? 4.470 -7.579 -12.894 1.00 98.25 115 LEU A C 1
ATOM 831 O O . LEU A 1 115 ? 5.599 -8.055 -12.814 1.00 98.25 115 LEU A O 1
ATOM 835 N N . VAL A 1 116 ? 4.048 -6.612 -12.070 1.00 98.75 116 VAL A N 1
ATOM 836 C CA . VAL A 1 116 ? 4.861 -6.120 -10.952 1.00 98.75 116 VAL A CA 1
ATOM 837 C C . VAL A 1 116 ? 5.204 -7.254 -9.989 1.00 98.75 116 VAL A C 1
ATOM 839 O O . VAL A 1 116 ? 6.324 -7.270 -9.483 1.00 98.75 116 VAL A O 1
ATOM 842 N N . LYS A 1 117 ? 4.296 -8.226 -9.790 1.00 98.56 117 LYS A N 1
ATOM 843 C CA . LYS A 1 117 ? 4.482 -9.351 -8.857 1.00 98.56 117 LYS A CA 1
ATOM 844 C C . LYS A 1 117 ? 5.798 -10.102 -9.098 1.00 98.56 117 LYS A C 1
ATOM 846 O O . LYS A 1 117 ? 6.469 -10.459 -8.135 1.00 98.56 117 LYS A O 1
ATOM 851 N N . GLU A 1 118 ? 6.205 -10.255 -10.356 1.00 98.31 118 GLU A N 1
ATOM 852 C CA . GLU A 1 118 ? 7.406 -11.001 -10.770 1.00 98.31 118 GLU A CA 1
ATOM 853 C C . GLU A 1 118 ? 8.734 -10.366 -10.315 1.00 98.31 118 GLU A C 1
ATOM 855 O O . GLU A 1 118 ? 9.793 -10.980 -10.428 1.00 98.31 118 GLU A O 1
ATOM 860 N N . TYR A 1 119 ? 8.697 -9.130 -9.810 1.00 98.62 119 TYR A N 1
ATOM 861 C CA . TYR A 1 119 ? 9.878 -8.374 -9.385 1.00 98.62 119 TYR A CA 1
ATOM 862 C C . TYR A 1 119 ? 9.932 -8.131 -7.876 1.00 98.62 119 TYR A C 1
ATOM 864 O O . TYR A 1 119 ? 10.840 -7.448 -7.401 1.00 98.62 119 TYR A O 1
ATOM 872 N N . LEU A 1 120 ? 8.977 -8.660 -7.112 1.00 98.62 120 LEU A N 1
ATOM 873 C CA . LEU A 1 120 ? 8.866 -8.390 -5.684 1.00 98.62 120 LEU A CA 1
ATOM 874 C C . LEU A 1 120 ? 9.578 -9.452 -4.853 1.00 98.62 120 LEU A C 1
ATOM 876 O O . LEU A 1 120 ? 9.414 -10.649 -5.069 1.00 98.62 120 LEU A O 1
ATOM 880 N N . ILE A 1 121 ? 10.331 -8.999 -3.852 1.00 98.44 121 ILE A N 1
ATOM 881 C CA . ILE A 1 121 ? 11.018 -9.866 -2.894 1.00 98.44 121 ILE A CA 1
ATOM 882 C C . ILE A 1 121 ? 10.544 -9.510 -1.479 1.00 98.44 121 ILE A C 1
ATOM 884 O O . ILE A 1 121 ? 10.969 -8.493 -0.932 1.00 98.44 121 ILE A O 1
ATOM 888 N N . PRO A 1 122 ? 9.667 -10.311 -0.857 1.00 98.19 122 PRO A N 1
ATOM 889 C CA . PRO A 1 122 ? 9.257 -10.101 0.530 1.00 98.19 122 PRO A CA 1
ATOM 890 C C . PRO A 1 122 ? 10.423 -10.252 1.518 1.00 98.19 122 PRO A C 1
ATOM 892 O O . PRO A 1 122 ? 11.065 -11.301 1.545 1.00 98.19 122 PRO A O 1
ATOM 895 N N . SER A 1 123 ? 10.693 -9.243 2.357 1.00 98.06 123 SER A N 1
ATOM 896 C CA . SER A 1 123 ? 11.743 -9.347 3.384 1.00 98.06 123 SER A CA 1
ATOM 897 C C . SER A 1 123 ? 11.269 -10.100 4.631 1.00 98.06 123 SER A C 1
ATOM 899 O O . SER A 1 123 ? 11.577 -11.279 4.791 1.00 98.06 123 SER A O 1
ATOM 901 N N . HIS A 1 124 ? 10.523 -9.444 5.519 1.00 97.75 124 HIS A N 1
ATOM 902 C CA . HIS A 1 124 ? 10.199 -9.935 6.853 1.00 97.75 124 HIS A CA 1
ATOM 903 C C . HIS A 1 124 ? 8.699 -9.888 7.149 1.00 97.75 124 HIS A C 1
ATOM 905 O O . HIS A 1 124 ? 7.967 -9.051 6.624 1.00 97.75 124 HIS A O 1
ATOM 911 N N . CYS A 1 125 ? 8.248 -10.777 8.033 1.00 96.12 125 CYS A N 1
ATOM 912 C CA . CYS A 1 125 ? 6.881 -10.799 8.529 1.00 96.12 125 CYS A CA 1
ATOM 913 C C . CYS A 1 125 ? 6.648 -9.620 9.483 1.00 96.12 125 CYS A C 1
ATOM 915 O O . CYS A 1 125 ? 7.179 -9.590 10.595 1.00 96.12 125 CYS A O 1
ATOM 917 N N . SER A 1 126 ? 5.869 -8.630 9.044 1.00 94.25 126 SER A N 1
ATOM 918 C CA . SER A 1 126 ? 5.517 -7.488 9.888 1.00 94.25 126 SER A CA 1
ATOM 919 C C . SER A 1 126 ? 4.539 -7.902 10.992 1.00 94.25 126 SER A C 1
ATOM 921 O O . SER A 1 126 ? 3.668 -8.745 10.790 1.00 94.25 126 SER A O 1
ATOM 923 N N . LYS A 1 127 ? 4.641 -7.256 12.159 1.00 91.75 127 LYS A N 1
ATOM 924 C CA . LYS A 1 127 ? 3.745 -7.491 13.307 1.00 91.75 127 LYS A CA 1
ATOM 925 C C . LYS A 1 127 ? 2.389 -6.785 13.181 1.00 91.75 127 LYS A C 1
ATOM 927 O O . LYS A 1 127 ? 1.518 -6.993 14.021 1.00 91.75 127 LYS A O 1
ATOM 932 N N . GLU A 1 128 ? 2.197 -5.957 12.154 1.00 92.62 128 GLU A N 1
ATOM 933 C CA . GLU A 1 128 ? 0.892 -5.366 11.849 1.00 92.62 128 GLU A CA 1
ATOM 934 C C . GLU A 1 128 ? -0.055 -6.417 11.262 1.00 92.62 128 GLU A C 1
ATOM 936 O O . GLU A 1 128 ? 0.285 -7.114 10.307 1.00 92.62 128 GLU A O 1
ATOM 941 N N . ILE A 1 129 ? -1.277 -6.492 11.792 1.00 91.62 129 ILE A N 1
ATOM 942 C CA . ILE A 1 129 ? -2.252 -7.533 11.427 1.00 91.62 129 ILE A CA 1
ATOM 943 C C . ILE A 1 129 ? -2.594 -7.539 9.928 1.00 91.62 129 ILE A C 1
ATOM 945 O O . ILE A 1 129 ? -2.686 -8.605 9.318 1.00 91.62 129 ILE A O 1
ATOM 949 N N . GLY A 1 130 ? -2.683 -6.355 9.311 1.00 94.62 130 GLY A N 1
ATOM 950 C CA . GLY A 1 130 ? -3.005 -6.205 7.894 1.00 94.62 130 GLY A CA 1
ATOM 951 C C . GLY A 1 130 ? -1.902 -6.692 6.948 1.00 94.62 130 GLY A C 1
ATOM 952 O O . GLY A 1 130 ? -2.175 -6.928 5.773 1.00 94.62 130 GLY A O 1
ATOM 953 N N . TYR A 1 131 ? -0.670 -6.895 7.431 1.00 96.56 131 TYR A N 1
ATOM 954 C CA . TYR A 1 131 ? 0.431 -7.395 6.602 1.00 96.56 131 TYR A CA 1
ATOM 955 C C . TYR A 1 131 ? 0.119 -8.778 6.034 1.00 96.56 131 TYR A C 1
ATOM 957 O O . TYR A 1 131 ? 0.195 -8.982 4.825 1.00 96.56 131 TYR A O 1
ATOM 965 N N . ASN A 1 132 ? -0.307 -9.710 6.889 1.00 95.12 132 ASN A N 1
ATOM 966 C CA . ASN A 1 132 ? -0.612 -11.080 6.471 1.00 95.12 132 ASN A CA 1
ATOM 967 C C . ASN A 1 132 ? -1.742 -11.121 5.441 1.00 95.12 132 ASN A C 1
ATOM 969 O O . ASN A 1 132 ? -1.721 -11.931 4.517 1.00 95.12 132 ASN A O 1
ATOM 973 N N . ILE A 1 133 ? -2.708 -10.213 5.574 1.00 96.19 133 ILE A N 1
ATOM 974 C CA . ILE A 1 133 ? -3.809 -10.084 4.628 1.00 96.19 133 ILE A CA 1
ATOM 975 C C . ILE A 1 133 ? -3.287 -9.613 3.266 1.00 96.19 133 ILE A C 1
ATOM 977 O O . ILE A 1 133 ? -3.637 -10.214 2.250 1.00 96.19 133 ILE A O 1
ATOM 981 N N . ALA A 1 134 ? -2.428 -8.590 3.228 1.00 97.50 134 ALA A N 1
ATOM 982 C CA . ALA A 1 134 ? -1.823 -8.114 1.985 1.00 97.50 134 ALA A CA 1
ATOM 983 C C . ALA A 1 134 ? -0.972 -9.205 1.309 1.00 97.50 134 ALA A C 1
ATOM 985 O O . ALA A 1 134 ? -1.139 -9.467 0.119 1.00 97.50 134 ALA A O 1
ATOM 986 N N . MET A 1 135 ? -0.119 -9.896 2.073 1.00 97.69 135 MET A N 1
ATOM 987 C CA . MET A 1 135 ? 0.730 -10.981 1.565 1.00 97.69 135 MET A CA 1
ATOM 988 C C . MET A 1 135 ? -0.087 -12.147 1.002 1.00 97.69 135 MET A C 1
ATOM 990 O O . MET A 1 135 ? 0.199 -12.624 -0.094 1.00 97.69 135 MET A O 1
ATOM 994 N N . LYS A 1 136 ? -1.166 -12.541 1.691 1.00 96.81 136 LYS A N 1
ATOM 995 C CA . LYS A 1 136 ? -2.096 -13.574 1.216 1.00 96.81 136 LYS A CA 1
ATOM 996 C C . LYS A 1 136 ? -2.769 -13.187 -0.102 1.00 96.81 136 LYS A C 1
ATOM 998 O O . LYS A 1 136 ? -2.892 -14.030 -0.981 1.00 96.81 136 LYS A O 1
ATOM 1003 N N . HIS A 1 137 ? -3.182 -11.928 -0.263 1.00 96.62 137 HIS A N 1
ATOM 1004 C CA . HIS A 1 137 ? -3.783 -11.449 -1.516 1.00 96.62 137 HIS A CA 1
ATOM 1005 C C . HIS A 1 137 ? -2.787 -11.393 -2.675 1.00 96.62 137 HIS A C 1
ATOM 1007 O O . HIS A 1 137 ? -3.181 -11.549 -3.829 1.00 96.62 137 HIS A O 1
ATOM 1013 N N . MET A 1 138 ? -1.508 -11.166 -2.377 1.00 97.31 138 MET A N 1
ATOM 1014 C CA . MET A 1 138 ? -0.448 -11.223 -3.377 1.00 97.31 138 MET A CA 1
ATOM 1015 C C . MET A 1 138 ? 0.033 -12.648 -3.646 1.00 97.31 138 MET A C 1
ATOM 1017 O O . MET A 1 138 ? 0.716 -12.840 -4.647 1.00 97.31 138 MET A O 1
ATOM 1021 N N . ASP A 1 139 ? -0.322 -13.630 -2.808 1.00 97.50 139 ASP A N 1
ATOM 1022 C CA . ASP A 1 139 ? 0.235 -14.987 -2.827 1.00 97.50 139 ASP A CA 1
ATOM 1023 C C . ASP A 1 139 ? 1.775 -14.939 -2.803 1.00 97.50 139 ASP A C 1
ATOM 1025 O O . ASP A 1 139 ? 2.464 -15.317 -3.752 1.00 97.50 139 ASP A O 1
ATOM 1029 N N . LEU A 1 140 ? 2.289 -14.321 -1.734 1.00 97.62 140 LEU A N 1
ATOM 1030 C CA . LEU A 1 140 ? 3.707 -14.120 -1.445 1.00 97.62 140 LEU A CA 1
ATOM 1031 C C . LEU A 1 140 ? 3.987 -14.450 0.029 1.00 97.62 140 LEU A C 1
ATOM 1033 O O . LEU A 1 140 ? 3.154 -14.185 0.895 1.00 97.62 140 LEU A O 1
ATOM 1037 N N . GLU A 1 141 ? 5.189 -14.948 0.328 1.00 96.94 141 GLU A N 1
ATOM 1038 C CA . GLU A 1 141 ? 5.624 -15.279 1.692 1.00 96.94 141 GLU A CA 1
ATOM 1039 C C . GLU A 1 141 ? 6.918 -14.530 2.065 1.00 96.94 141 GLU A C 1
ATOM 1041 O O . GLU A 1 141 ? 7.833 -14.454 1.239 1.00 96.94 141 GLU A O 1
ATOM 1046 N N . PRO A 1 142 ? 7.023 -13.958 3.284 1.00 97.00 142 PRO A N 1
ATOM 1047 C CA . PRO A 1 142 ? 8.251 -13.329 3.770 1.00 97.00 142 PRO A CA 1
ATOM 1048 C C . PRO A 1 142 ? 9.381 -14.336 3.974 1.00 97.00 142 PRO A C 1
ATOM 1050 O O . PRO A 1 142 ? 9.160 -15.456 4.428 1.00 97.00 142 PRO A O 1
ATOM 1053 N N . MET A 1 143 ? 10.618 -13.898 3.734 1.00 96.75 143 MET A N 1
ATOM 1054 C CA . MET A 1 143 ? 11.812 -14.715 3.974 1.00 96.75 143 MET A CA 1
ATOM 1055 C C . MET A 1 143 ? 12.194 -14.810 5.456 1.00 96.75 143 MET A C 1
ATOM 1057 O O . MET A 1 143 ? 12.825 -15.782 5.868 1.00 96.75 143 MET A O 1
ATOM 1061 N N . LEU A 1 144 ? 11.855 -13.795 6.256 1.00 97.38 144 LEU A N 1
ATOM 1062 C CA . LEU A 1 144 ? 12.273 -13.677 7.653 1.00 97.38 144 LEU A CA 1
ATOM 1063 C C . LEU A 1 144 ? 11.070 -13.576 8.598 1.00 97.38 144 LEU A C 1
ATOM 1065 O O . LEU A 1 144 ? 10.101 -12.873 8.322 1.00 97.38 144 LEU A O 1
ATOM 1069 N N . ASN A 1 145 ? 11.172 -14.218 9.761 1.00 93.12 145 ASN A N 1
ATOM 1070 C CA . ASN A 1 145 ? 10.243 -14.057 10.881 1.00 93.12 145 ASN A CA 1
ATOM 1071 C C . ASN A 1 145 ? 11.029 -13.521 12.091 1.00 93.12 145 ASN A C 1
ATOM 1073 O O . ASN A 1 145 ? 11.891 -14.236 12.606 1.00 93.12 145 ASN A O 1
ATOM 1077 N N . LEU A 1 146 ? 10.796 -12.254 12.466 1.00 88.00 146 LEU A N 1
ATOM 1078 C CA . LEU A 1 146 ? 11.645 -11.452 13.370 1.00 88.00 146 LEU A CA 1
ATOM 1079 C C . LEU A 1 146 ? 10.929 -10.980 14.654 1.00 88.00 146 LEU A C 1
ATOM 1081 O O . LEU A 1 146 ? 9.726 -10.627 14.630 1.00 88.00 146 LEU A O 1
#

InterPro domains:
  IPR003200 Nicotinate-nucleotide-dimethylbenzimidazole phosphoribosyltransferase [PF02277] (1-146)
  IPR003200 Nicotinate-nucleotide-dimethylbenzimidazole phosphoribosyltransferase [PTHR43463] (2-146)
  IPR003200 Nicotinate-nucleotide-dimethylbenzimidazole phosphoribosyltransferase [cd02439] (1-146)
  IPR036087 Nicotinate-nucleotide-dimethylbenzimidazole phosphoribosyltransferase-like superfamily [G3DSA:3.40.50.10210] (1-146)
  IPR036087 Nicotinate-nucleotide-dimethylbenzimidazole phosphoribosyltransferase-like superfamily [SSF52733] (1-146)

Solvent-accessible surface area (backbone atoms only — not comparable to full-atom values): 7998 Å² total; per-residue (Å²): 130,86,76,67,44,79,56,86,82,86,64,92,67,43,71,48,24,43,29,34,33,47,29,52,66,71,71,52,60,63,83,62,32,59,52,58,74,97,70,54,51,72,69,57,39,55,48,50,51,53,50,33,52,50,46,48,66,76,56,60,55,50,64,90,35,64,64,50,26,39,73,64,35,38,45,71,64,44,52,50,47,22,50,48,46,48,46,23,35,74,71,73,26,41,33,34,30,44,43,43,60,47,41,46,18,48,50,45,29,27,74,77,38,64,73,32,58,84,26,59,40,50,39,41,53,44,90,43,54,31,29,60,55,42,31,60,75,65,73,56,71,54,77,36,86,121

Radius of gyration: 14.48 Å; Cα contacts (8 Å, |Δi|>4): 234; chains: 1; bounding box: 40×26×40 Å

Organism: Clostridium perfringens (NCBI:txid1502)